Protein AF-E7C6A5-F1 (afdb_monomer)

Solvent-accessible surface area (backbone atoms only — not comparable to full-atom values): 5088 Å² total; per-residue (Å²): 134,79,55,69,70,53,53,52,51,52,50,53,51,57,73,64,41,65,40,95,79,36,34,78,36,63,37,76,44,92,69,81,83,72,55,74,90,52,51,36,24,37,28,39,32,75,79,49,74,50,77,46,73,81,54,94,64,100,56,88,46,72,50,73,52,71,43,76,46,78,49,80,44,69,74,84,70,85,84,127

InterPro domains:
  IPR038512 GpU-like superfamily [G3DSA:3.30.70.1700] (2-74)

Sequence (80 aa):
MAHVRQSIRDNVVTAVTGLSTTGSNVFRSRVYPLGTNKLPALCVYTDSEVVEYNRLDRVRDVDRTVDIVIEAYGVRGPRR

Foldseek 3Di:
DDDPLVVVQVVVLVVPACDPQQHRQEAADDDPPDDPVNPFHKYKYWDDKDWDQPDPDDDGDIDIDIDIDIDTDHDDDDDD

Organism: NCBI:txid723590

Secondary structure (DSSP, 8-state):
---HHHHHHHHHHHHHTTBTTTBT-EESS--SSPPGGG-SEEEEEEEEEEEEE--SSSS--EEEEEEEEEEEE-------

Nearest PDB structures (foldseek):
  3fzb-assembly2_C  TM=7.304E-01  e=2.579E-01  Lambdavirus lambda
  3fz2-assembly3_E  TM=6.826E-01  e=3.848E-01  Lambdavirus lambda
  6gj3-assembly1_D  TM=2.140E-01  e=9.466E+00  Escherichia coli

pLDDT: mean 84.17, std 9.8, range [52.47, 94.25]

Mean predicted aligned error: 7.32 Å

Structure (mmCIF, N/CA/C/O backbone):
data_AF-E7C6A5-F1
#
_entry.id   AF-E7C6A5-F1
#
loop_
_atom_site.group_PDB
_atom_site.id
_atom_site.type_symbol
_atom_site.label_atom_id
_atom_site.label_alt_id
_atom_site.label_comp_id
_atom_site.label_asym_id
_atom_site.label_entity_id
_atom_site.label_seq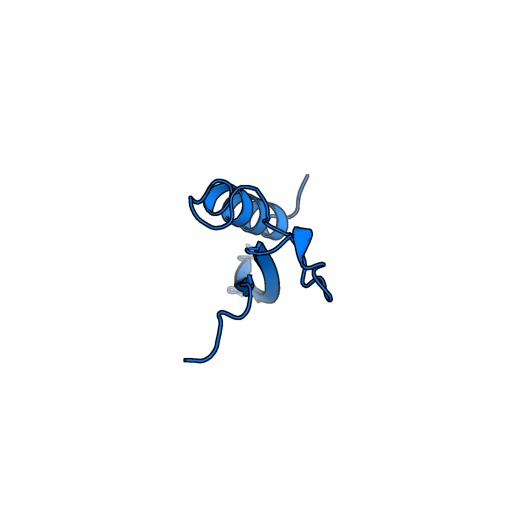_id
_atom_site.pdbx_PDB_ins_code
_atom_site.Cartn_x
_atom_site.Cartn_y
_atom_site.Cartn_z
_atom_site.occupancy
_atom_site.B_iso_or_equiv
_atom_site.auth_seq_id
_atom_site.auth_comp_id
_atom_site.auth_asym_id
_atom_site.auth_atom_id
_atom_site.pdbx_PDB_model_num
ATOM 1 N N . MET A 1 1 ? 10.053 14.480 -11.376 1.00 52.47 1 MET A N 1
ATOM 2 C CA . MET A 1 1 ? 9.376 13.37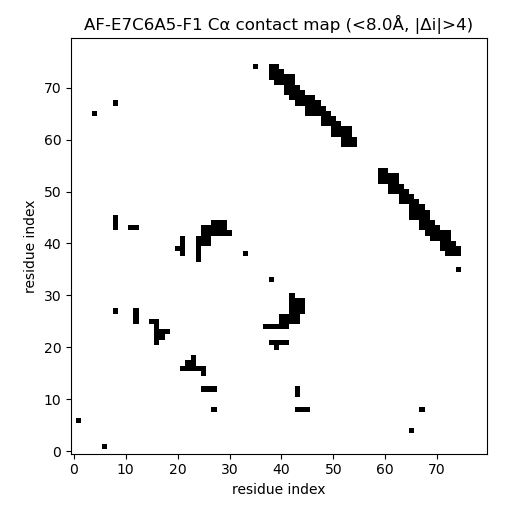3 -12.085 1.00 52.47 1 MET A CA 1
ATOM 3 C C . MET A 1 1 ? 9.367 12.176 -11.154 1.00 52.47 1 MET A C 1
ATOM 5 O O . MET A 1 1 ? 10.436 11.778 -10.709 1.00 52.47 1 MET A O 1
ATOM 9 N N . ALA A 1 2 ? 8.190 11.687 -10.762 1.00 61.03 2 ALA A N 1
ATOM 10 C CA . ALA A 1 2 ? 8.090 10.508 -9.905 1.00 61.03 2 ALA A CA 1
ATOM 11 C C . ALA A 1 2 ? 8.530 9.267 -10.699 1.00 61.03 2 ALA A C 1
ATOM 13 O O . ALA A 1 2 ? 8.214 9.153 -11.883 1.00 61.03 2 ALA A O 1
ATOM 14 N N . HIS A 1 3 ? 9.274 8.352 -10.074 1.00 80.88 3 HIS A N 1
ATOM 15 C CA . HIS A 1 3 ? 9.545 7.046 -10.683 1.00 80.88 3 HIS A CA 1
ATOM 16 C C . HIS A 1 3 ? 8.213 6.333 -10.981 1.00 80.88 3 HIS A C 1
ATOM 18 O O . HIS A 1 3 ? 7.291 6.423 -10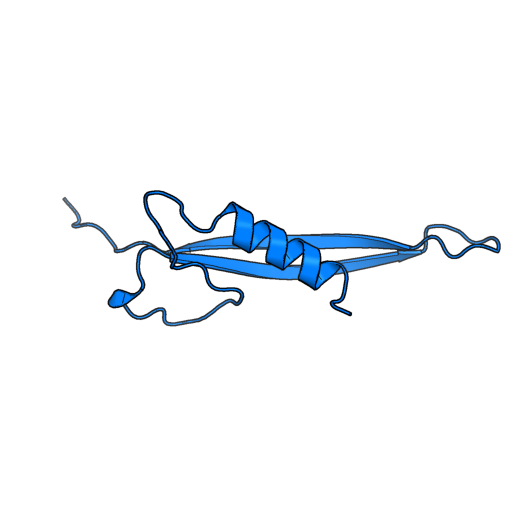.174 1.00 80.88 3 HIS A O 1
ATOM 24 N N . VAL A 1 4 ? 8.130 5.560 -12.072 1.00 84.50 4 VAL A N 1
ATOM 25 C CA . VAL A 1 4 ? 6.908 4.824 -12.474 1.00 84.50 4 VAL A CA 1
ATOM 26 C C . VAL A 1 4 ? 6.324 3.999 -11.318 1.00 84.50 4 VAL A C 1
ATOM 28 O O . VAL A 1 4 ? 5.122 4.042 -11.076 1.00 84.50 4 VAL A O 1
ATOM 31 N N . ARG A 1 5 ? 7.178 3.350 -10.514 1.00 83.75 5 ARG A N 1
ATOM 32 C CA . ARG A 1 5 ? 6.777 2.619 -9.296 1.00 83.75 5 ARG A CA 1
ATOM 33 C C . ARG A 1 5 ? 6.011 3.479 -8.282 1.00 83.75 5 ARG A C 1
ATOM 35 O O . ARG A 1 5 ? 5.050 3.026 -7.668 1.00 83.75 5 ARG A O 1
ATOM 42 N N . GLN A 1 6 ? 6.425 4.737 -8.115 1.00 85.69 6 GLN A N 1
ATOM 43 C CA . GLN A 1 6 ? 5.783 5.679 -7.208 1.00 85.69 6 GLN A CA 1
ATOM 44 C C . GLN A 1 6 ? 4.418 6.086 -7.758 1.00 85.69 6 GLN A C 1
ATOM 46 O O . GLN A 1 6 ? 3.461 6.103 -6.994 1.00 85.69 6 GLN A O 1
ATOM 51 N N . SER A 1 7 ? 4.309 6.327 -9.068 1.00 89.50 7 SER A N 1
ATOM 52 C CA . SER A 1 7 ? 3.026 6.606 -9.723 1.00 89.50 7 SER A CA 1
ATOM 53 C C . SER A 1 7 ? 2.049 5.432 -9.617 1.00 89.50 7 SER A C 1
ATOM 55 O O . SER A 1 7 ? 0.884 5.652 -9.303 1.00 89.50 7 SER A O 1
ATOM 57 N N . ILE A 1 8 ? 2.513 4.190 -9.805 1.00 91.12 8 ILE A N 1
ATOM 58 C CA . ILE A 1 8 ? 1.682 2.986 -9.630 1.00 91.12 8 ILE A CA 1
ATOM 59 C C . ILE A 1 8 ? 1.160 2.909 -8.193 1.00 91.12 8 ILE A C 1
ATOM 61 O O . ILE A 1 8 ? -0.049 2.833 -7.983 1.00 91.12 8 ILE A O 1
ATOM 65 N N . ARG A 1 9 ? 2.047 3.001 -7.194 1.00 91.38 9 ARG A N 1
ATOM 66 C CA . ARG A 1 9 ? 1.642 2.977 -5.782 1.00 91.38 9 ARG A CA 1
ATOM 67 C C . ARG A 1 9 ? 0.677 4.116 -5.441 1.00 91.38 9 ARG A C 1
ATOM 69 O O . ARG A 1 9 ? -0.302 3.889 -4.739 1.00 91.38 9 ARG A O 1
ATOM 76 N N . ASP A 1 10 ? 0.932 5.327 -5.927 1.00 91.19 10 ASP A N 1
ATOM 77 C CA . ASP A 1 10 ? 0.090 6.495 -5.650 1.00 91.19 10 ASP A CA 1
ATOM 78 C C . ASP A 1 10 ? -1.305 6.362 -6.294 1.00 91.19 10 ASP A C 1
ATOM 80 O O . ASP A 1 10 ? -2.303 6.767 -5.689 1.00 91.19 10 ASP A O 1
ATOM 84 N N . ASN A 1 11 ? -1.405 5.713 -7.459 1.00 93.00 11 ASN A N 1
ATOM 85 C CA . ASN A 1 11 ? -2.686 5.357 -8.071 1.00 93.00 11 ASN A CA 1
ATOM 86 C C . ASN A 1 11 ? -3.440 4.310 -7.242 1.00 93.00 11 ASN A C 1
ATOM 88 O O . ASN A 1 11 ? -4.636 4.474 -7.009 1.00 93.00 11 ASN A O 1
ATOM 92 N N . VAL A 1 12 ? -2.750 3.279 -6.739 1.00 93.12 12 VAL A N 1
ATOM 93 C CA . VAL A 1 12 ? -3.356 2.279 -5.840 1.00 93.12 12 VAL A CA 1
ATOM 94 C C . VAL A 1 12 ? -3.882 2.950 -4.571 1.00 93.12 12 VAL A C 1
ATOM 96 O O . VAL A 1 12 ? -5.022 2.713 -4.184 1.00 93.12 12 VAL A O 1
ATOM 99 N N . VAL A 1 13 ? -3.094 3.838 -3.956 1.00 93.94 13 VAL A N 1
ATOM 100 C CA . VAL A 1 13 ? -3.510 4.618 -2.778 1.00 93.94 13 VAL A CA 1
ATOM 101 C C . VAL A 1 13 ? -4.758 5.435 -3.088 1.00 93.94 13 VAL A C 1
ATOM 103 O O . VAL A 1 13 ? -5.709 5.393 -2.315 1.00 93.94 13 VAL A O 1
ATOM 106 N N . THR A 1 14 ? -4.785 6.138 -4.221 1.00 94.19 14 THR A N 1
ATOM 107 C CA . THR A 1 14 ? -5.955 6.920 -4.650 1.00 94.19 14 THR A CA 1
ATOM 108 C C . THR A 1 14 ? -7.192 6.037 -4.811 1.00 94.19 14 THR A C 1
ATOM 110 O O . THR A 1 14 ? -8.261 6.411 -4.342 1.00 94.19 14 THR A O 1
ATOM 113 N N . ALA A 1 15 ? -7.046 4.850 -5.402 1.00 94.00 15 ALA A N 1
ATOM 114 C CA . ALA A 1 15 ? -8.153 3.927 -5.641 1.00 94.00 15 ALA A CA 1
ATOM 115 C C . ALA A 1 15 ? -8.758 3.342 -4.353 1.00 94.00 15 ALA A C 1
ATOM 117 O O . ALA A 1 15 ? -9.959 3.092 -4.303 1.00 94.00 15 ALA A O 1
ATOM 118 N N . VAL A 1 16 ? -7.944 3.124 -3.313 1.00 92.38 16 VAL A N 1
ATOM 119 C CA . VAL A 1 16 ? -8.405 2.570 -2.023 1.00 92.38 16 VAL A CA 1
ATOM 120 C C . VAL A 1 16 ? -8.672 3.638 -0.958 1.00 92.38 16 VAL A C 1
ATOM 122 O O . VAL A 1 16 ? -9.073 3.316 0.161 1.00 92.38 16 VAL A O 1
ATOM 125 N N . THR A 1 17 ? -8.459 4.914 -1.282 1.00 94.25 17 THR A N 1
ATOM 126 C CA . THR A 1 17 ? -8.819 6.040 -0.414 1.00 94.25 17 THR A CA 1
ATOM 127 C C . THR A 1 17 ? -10.303 6.358 -0.575 1.00 94.25 17 THR A C 1
ATOM 129 O O . THR A 1 17 ? -10.814 6.419 -1.688 1.00 94.25 17 THR A O 1
ATOM 132 N N . GLY A 1 18 ? -11.002 6.594 0.538 1.00 90.62 18 GLY A N 1
ATOM 133 C CA . GLY A 1 18 ? -12.428 6.941 0.533 1.00 90.62 18 GLY A CA 1
ATOM 134 C C . GLY A 1 18 ? -13.378 5.744 0.611 1.00 90.62 18 GLY A C 1
ATOM 135 O O . GLY A 1 18 ? -14.582 5.912 0.431 1.00 90.62 18 GLY A O 1
ATOM 136 N N . LEU A 1 19 ? -12.868 4.544 0.908 1.00 92.19 19 LEU A N 1
ATOM 137 C CA . LEU A 1 19 ? -13.711 3.378 1.182 1.00 92.19 19 LEU A CA 1
ATOM 138 C C . LEU A 1 19 ? -14.570 3.598 2.435 1.00 92.19 19 LEU A C 1
ATOM 140 O O . LEU A 1 19 ? -14.158 4.270 3.379 1.00 92.19 19 LEU A O 1
ATOM 144 N N . SER A 1 20 ? -15.750 2.977 2.469 1.00 90.25 20 SER A N 1
ATOM 145 C CA . SER A 1 20 ? -16.739 3.167 3.541 1.00 90.25 20 SER A CA 1
ATOM 146 C C . SER A 1 20 ? -16.241 2.775 4.935 1.00 90.25 20 SER A C 1
ATOM 148 O O . SER A 1 20 ? -16.707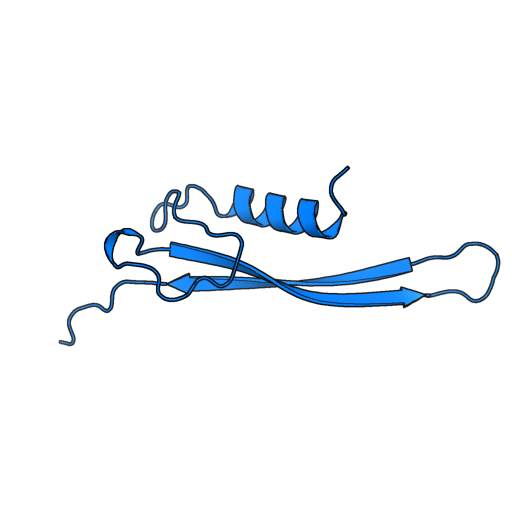 3.328 5.927 1.00 90.25 20 SER A O 1
ATOM 150 N N . THR A 1 21 ? -15.304 1.831 5.024 1.00 88.44 21 THR A N 1
ATOM 151 C CA . THR A 1 21 ? -14.771 1.328 6.294 1.00 88.44 21 THR A CA 1
ATOM 152 C C . THR A 1 21 ? -13.538 2.095 6.754 1.00 88.44 21 THR A C 1
ATOM 154 O O . THR A 1 21 ? -13.481 2.507 7.906 1.00 88.44 21 THR A O 1
ATOM 157 N N . THR A 1 22 ? -12.552 2.297 5.877 1.00 89.44 22 THR A N 1
ATOM 158 C CA . THR A 1 22 ? -11.238 2.872 6.220 1.00 89.44 22 THR A CA 1
ATOM 159 C C . THR A 1 22 ? -11.138 4.374 5.952 1.00 89.44 22 THR A C 1
ATOM 161 O O . THR A 1 22 ? -10.210 5.018 6.437 1.00 89.44 22 THR A O 1
ATOM 164 N N . GLY A 1 23 ? -12.075 4.960 5.199 1.00 90.25 23 GLY A N 1
ATOM 165 C CA . GLY A 1 23 ? -12.092 6.384 4.872 1.00 90.25 23 GLY A CA 1
ATOM 166 C C . GLY A 1 23 ? -10.759 6.857 4.285 1.00 90.25 23 GLY A C 1
ATOM 167 O O . GLY A 1 23 ? -10.261 6.295 3.309 1.00 90.25 23 GLY A O 1
ATOM 168 N N . SER A 1 24 ? -10.167 7.875 4.912 1.00 90.69 24 SER A N 1
ATOM 169 C CA . SER A 1 24 ? -8.865 8.440 4.525 1.00 90.69 24 SER A CA 1
ATOM 170 C C . SER A 1 24 ? -7.665 7.803 5.239 1.00 90.69 24 SER A C 1
ATOM 172 O O . SER A 1 24 ? -6.537 8.260 5.052 1.00 90.69 24 SER A O 1
ATOM 174 N N . ASN A 1 25 ? -7.865 6.763 6.057 1.00 91.25 25 ASN A N 1
ATOM 175 C CA . ASN A 1 25 ? -6.790 6.090 6.792 1.00 91.25 25 ASN A CA 1
ATOM 176 C C . ASN A 1 25 ? -6.023 5.115 5.882 1.00 91.25 25 ASN A C 1
ATOM 178 O O . ASN A 1 25 ? -6.040 3.901 6.084 1.00 91.25 25 ASN A O 1
ATOM 182 N N . VAL A 1 26 ? -5.352 5.655 4.864 1.00 91.88 26 VAL A N 1
ATOM 183 C CA . VAL A 1 26 ? -4.514 4.908 3.919 1.00 91.88 26 VAL A CA 1
ATOM 184 C C . VAL A 1 26 ? -3.075 5.416 4.012 1.00 91.88 26 VAL A C 1
ATOM 186 O O . VAL A 1 26 ? -2.789 6.582 3.741 1.00 91.88 26 VAL A O 1
ATOM 189 N N . PHE A 1 27 ? -2.148 4.542 4.396 1.00 91.44 27 PHE A N 1
ATOM 190 C CA . PHE A 1 27 ? -0.740 4.872 4.630 1.00 91.44 27 PHE A CA 1
ATOM 191 C C . PHE A 1 27 ? 0.153 4.255 3.550 1.00 91.44 27 PHE A C 1
ATOM 193 O O . PHE A 1 27 ? -0.042 3.111 3.163 1.00 91.44 27 PHE A O 1
ATOM 200 N N . ARG A 1 28 ? 1.157 5.000 3.067 1.00 90.00 28 ARG A N 1
ATOM 201 C CA . ARG A 1 28 ? 2.015 4.595 1.925 1.00 90.00 28 ARG A CA 1
ATOM 202 C C . ARG A 1 28 ? 3.239 3.750 2.302 1.00 90.00 28 ARG A C 1
ATOM 204 O O . ARG A 1 28 ? 4.137 3.537 1.480 1.00 90.00 28 ARG A O 1
ATOM 211 N N . SER A 1 29 ? 3.330 3.364 3.567 1.00 85.00 29 SER A N 1
ATOM 212 C CA . SER A 1 29 ? 4.430 2.592 4.126 1.00 85.00 29 SER A CA 1
ATOM 213 C C . SER A 1 29 ? 3.914 1.651 5.203 1.00 85.00 29 SER A C 1
ATOM 215 O O . SER A 1 29 ? 2.831 1.841 5.766 1.00 85.00 29 SER A O 1
ATOM 217 N N . ARG A 1 30 ? 4.726 0.637 5.496 1.00 79.12 30 ARG A N 1
ATOM 218 C CA . ARG A 1 30 ? 4.512 -0.281 6.606 1.00 79.12 30 ARG A CA 1
ATOM 219 C C . ARG A 1 30 ? 4.834 0.452 7.913 1.00 79.12 30 ARG A C 1
ATOM 221 O O . ARG A 1 30 ? 5.985 0.502 8.335 1.00 79.12 30 ARG A O 1
ATOM 228 N N . VAL A 1 31 ? 3.842 1.124 8.496 1.00 73.00 31 VAL A N 1
ATOM 229 C CA . VAL A 1 31 ? 4.003 1.876 9.751 1.00 73.00 31 VAL A CA 1
ATOM 230 C C . VAL A 1 31 ? 3.487 1.038 10.907 1.00 73.00 31 VAL A C 1
ATOM 232 O O . VAL A 1 31 ? 2.313 0.683 10.938 1.00 73.00 31 VAL A O 1
ATOM 235 N N . TYR A 1 32 ? 4.353 0.790 11.886 1.00 68.06 32 TYR A N 1
ATOM 236 C CA . TYR A 1 32 ? 4.001 0.137 13.141 1.00 68.06 32 TYR A CA 1
ATOM 237 C C . TYR A 1 32 ? 4.552 0.921 14.338 1.00 68.06 32 TYR A C 1
ATOM 239 O O . TYR A 1 32 ? 5.696 1.373 14.276 1.00 68.06 32 TYR A O 1
ATOM 247 N N . PRO A 1 33 ? 3.798 1.031 15.448 1.00 71.75 33 PRO A N 1
ATOM 248 C CA . PRO A 1 33 ? 2.383 0.686 15.611 1.00 71.75 33 PRO A CA 1
ATOM 249 C C . PRO A 1 33 ? 1.450 1.784 15.070 1.00 71.75 33 PRO A C 1
ATOM 251 O O . PRO A 1 33 ? 1.653 2.973 15.316 1.00 71.75 33 PRO A O 1
ATOM 254 N N . LEU A 1 34 ? 0.380 1.392 14.373 1.00 78.12 34 LEU A N 1
ATOM 255 C CA . LEU A 1 34 ? -0.733 2.301 14.098 1.00 78.12 34 LEU A CA 1
ATOM 256 C C . LEU A 1 34 ? -1.473 2.564 15.414 1.00 78.12 34 LEU A C 1
ATOM 258 O O . LEU A 1 34 ? -1.980 1.637 16.043 1.00 78.12 34 LEU A O 1
ATOM 262 N N . GLY A 1 35 ? -1.520 3.825 15.849 1.00 78.19 35 GLY A N 1
ATOM 263 C CA . GLY A 1 35 ? -2.313 4.201 17.020 1.00 78.19 35 GLY A CA 1
ATOM 264 C C . GLY A 1 35 ? -3.788 3.848 16.807 1.00 78.19 35 GLY A C 1
ATOM 265 O O . GLY A 1 35 ? -4.302 4.018 15.702 1.00 78.19 35 GLY A O 1
ATOM 266 N N . THR A 1 36 ? -4.480 3.394 17.855 1.00 79.12 36 THR A N 1
ATOM 267 C CA . THR A 1 36 ? -5.878 2.923 17.789 1.00 79.12 36 THR A CA 1
ATOM 268 C C . THR A 1 36 ? -6.821 3.933 17.128 1.00 79.12 36 THR A C 1
ATOM 270 O O . THR A 1 36 ? -7.739 3.544 16.417 1.00 79.12 36 THR A O 1
ATOM 273 N N . ASN A 1 37 ? -6.540 5.232 17.277 1.00 8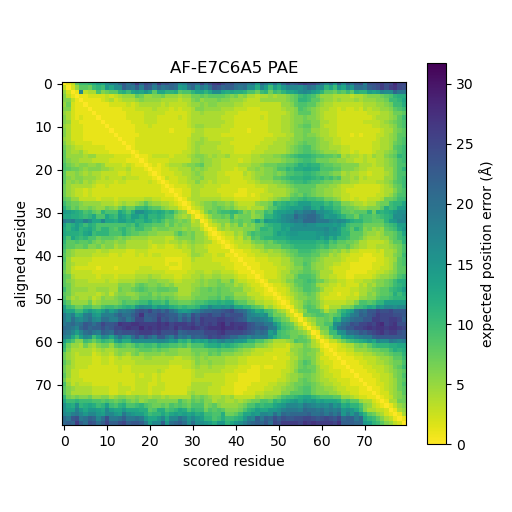2.94 37 ASN A N 1
ATOM 274 C CA . ASN A 1 37 ? -7.310 6.334 16.688 1.00 82.94 37 ASN A CA 1
ATOM 275 C C . ASN A 1 37 ? -7.259 6.379 15.150 1.00 82.94 37 ASN A C 1
ATOM 277 O O . ASN A 1 37 ? -8.014 7.125 14.536 1.00 82.94 37 ASN A O 1
ATOM 281 N N . LYS A 1 38 ? -6.340 5.635 14.529 1.00 84.25 38 LYS A N 1
ATOM 282 C CA . LYS A 1 38 ? -6.179 5.543 13.074 1.00 84.25 38 LYS A CA 1
ATOM 283 C C . LYS A 1 38 ? -6.764 4.254 12.500 1.00 84.25 38 LYS A C 1
ATOM 285 O O . LYS A 1 38 ? -6.659 4.053 11.300 1.00 84.25 38 LYS A O 1
ATOM 290 N N . LEU A 1 39 ? -7.348 3.382 13.323 1.00 86.88 39 LEU A N 1
ATOM 291 C CA . LEU A 1 39 ? -7.989 2.149 12.873 1.00 86.88 39 LEU A CA 1
ATOM 292 C C . LEU A 1 39 ? -9.498 2.372 12.658 1.00 86.88 39 LEU A C 1
ATOM 294 O O . LEU A 1 39 ? -10.112 3.095 13.441 1.00 86.88 39 LEU A O 1
ATOM 298 N N . PRO A 1 40 ? -10.118 1.725 11.658 1.00 91.06 40 PRO A N 1
ATOM 299 C CA . PRO A 1 40 ? -9.504 0.833 10.673 1.00 91.06 40 PRO A CA 1
ATOM 300 C C . PRO A 1 40 ? -8.661 1.593 9.630 1.00 91.06 40 PRO A C 1
ATOM 302 O O . PRO A 1 40 ? -8.966 2.735 9.284 1.00 91.06 40 PRO A O 1
ATOM 305 N N . ALA A 1 41 ? -7.600 0.950 9.140 1.00 91.75 41 ALA A N 1
ATOM 306 C CA . ALA A 1 41 ? -6.632 1.523 8.205 1.00 91.75 41 ALA A CA 1
ATOM 307 C C . ALA A 1 41 ? -6.168 0.521 7.145 1.00 91.75 41 ALA A C 1
ATOM 309 O O . ALA A 1 41 ? -6.190 -0.687 7.373 1.00 91.75 41 ALA A O 1
ATOM 310 N N . LEU A 1 42 ? -5.664 1.043 6.026 1.00 92.31 42 LEU A N 1
ATOM 311 C CA . LEU A 1 42 ? -4.911 0.289 5.025 1.00 92.31 42 LEU A CA 1
ATOM 312 C C . LEU A 1 42 ? -3.464 0.787 4.970 1.00 92.31 42 LEU A C 1
ATOM 314 O O . LEU A 1 42 ? -3.219 1.992 4.931 1.00 92.31 42 LEU A O 1
ATOM 318 N N . CYS A 1 43 ? -2.505 -0.129 4.901 1.00 92.44 43 CYS A N 1
ATOM 319 C CA . CYS A 1 43 ? -1.126 0.174 4.531 1.00 92.44 43 CYS A CA 1
ATOM 320 C C . CYS A 1 43 ? -0.869 -0.354 3.123 1.00 92.44 43 CYS A C 1
ATOM 322 O O . CYS A 1 43 ? -0.971 -1.552 2.884 1.00 92.44 43 CYS A O 1
ATOM 324 N N . VAL A 1 44 ? -0.515 0.542 2.206 1.00 92.88 44 VAL A N 1
ATOM 325 C CA . VAL A 1 44 ? -0.157 0.230 0.823 1.00 92.88 44 VAL A CA 1
ATOM 326 C C . VAL A 1 44 ? 1.328 0.494 0.641 1.00 92.88 44 VAL A C 1
ATOM 328 O O . VAL A 1 44 ? 1.778 1.637 0.753 1.00 92.88 44 VAL A O 1
ATOM 331 N N . TYR A 1 45 ? 2.105 -0.538 0.348 1.00 91.44 45 TYR A N 1
ATOM 332 C CA . TYR A 1 45 ? 3.541 -0.400 0.135 1.00 91.44 45 TYR A CA 1
ATOM 333 C C . TYR A 1 45 ? 4.037 -1.333 -0.964 1.00 91.44 45 TYR A C 1
ATOM 335 O O . TYR A 1 45 ? 3.357 -2.268 -1.377 1.00 91.44 45 TYR A O 1
ATOM 343 N N . THR A 1 46 ? 5.226 -1.026 -1.467 1.00 91.19 46 THR A N 1
ATOM 344 C CA . THR A 1 46 ? 5.934 -1.876 -2.421 1.00 91.19 46 THR A CA 1
ATOM 345 C C . THR A 1 46 ? 6.793 -2.856 -1.641 1.00 91.19 46 THR A C 1
ATOM 347 O O . THR A 1 46 ? 7.557 -2.415 -0.781 1.00 91.19 46 THR A O 1
ATOM 350 N N . ASP A 1 47 ? 6.658 -4.146 -1.927 1.00 89.38 47 ASP A N 1
ATOM 351 C CA . ASP A 1 47 ? 7.454 -5.194 -1.282 1.00 89.38 47 ASP A CA 1
ATOM 352 C C . ASP A 1 47 ? 8.721 -5.494 -2.087 1.00 89.38 47 ASP A C 1
ATOM 354 O O . ASP A 1 47 ? 9.833 -5.413 -1.565 1.00 89.38 47 ASP A O 1
ATOM 358 N N . SER A 1 48 ? 8.561 -5.723 -3.392 1.00 87.06 48 SER A N 1
ATOM 359 C CA . SER A 1 48 ? 9.659 -6.024 -4.305 1.00 87.06 48 SER A CA 1
ATOM 360 C C . SER A 1 48 ? 9.488 -5.312 -5.658 1.00 87.06 48 SER A C 1
ATOM 362 O O . SER A 1 48 ? 8.378 -4.959 -6.063 1.00 87.06 48 SER A O 1
ATOM 364 N N . GLU A 1 49 ? 10.602 -5.044 -6.343 1.00 87.00 49 GLU A N 1
ATOM 3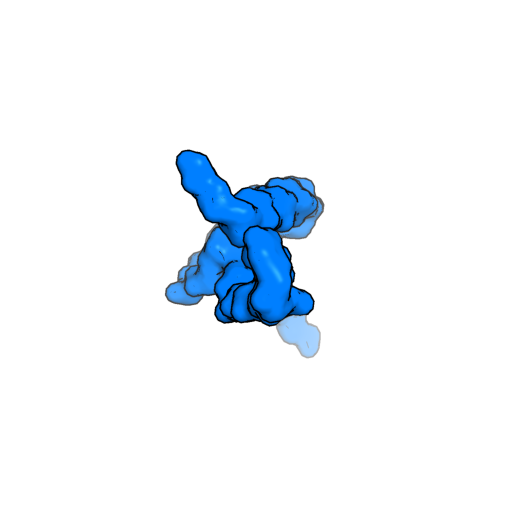65 C CA . GLU A 1 49 ? 10.633 -4.603 -7.744 1.00 87.00 49 GLU A CA 1
ATOM 366 C C . GLU A 1 49 ? 11.704 -5.428 -8.462 1.00 87.00 49 GLU A C 1
ATOM 368 O O . GLU A 1 49 ? 12.874 -5.406 -8.073 1.00 87.00 49 GLU A O 1
ATOM 373 N N . VAL A 1 50 ? 11.303 -6.144 -9.510 1.00 88.88 50 VAL A N 1
ATOM 374 C CA . VAL A 1 50 ? 12.190 -6.932 -10.368 1.00 88.88 50 VAL A CA 1
ATOM 375 C C . VAL A 1 50 ? 12.291 -6.241 -11.719 1.00 88.88 50 VAL A C 1
ATOM 377 O O . VAL A 1 50 ? 11.288 -5.797 -12.278 1.00 88.88 50 VAL A O 1
ATOM 380 N N . VAL A 1 51 ? 13.516 -6.124 -12.230 1.00 87.00 51 VAL A N 1
ATOM 381 C CA . VAL A 1 51 ? 13.813 -5.494 -13.518 1.00 87.00 51 VAL A CA 1
ATOM 382 C C . VAL A 1 51 ? 14.538 -6.507 -14.393 1.00 87.00 51 VAL A C 1
ATOM 384 O O . VAL A 1 51 ? 15.643 -6.931 -14.052 1.00 87.00 51 VAL A O 1
ATOM 387 N N . GLU A 1 52 ? 13.937 -6.863 -15.521 1.00 85.75 52 GLU A N 1
ATOM 388 C CA . GLU A 1 52 ? 14.465 -7.840 -16.470 1.00 85.75 52 GLU A CA 1
ATOM 389 C C . GLU A 1 52 ? 14.759 -7.174 -17.817 1.00 85.75 52 GLU A C 1
ATOM 391 O O . GLU A 1 52 ? 14.022 -6.310 -18.292 1.00 85.75 52 GLU A O 1
ATOM 396 N N . TYR A 1 53 ? 15.874 -7.560 -18.436 1.00 79.00 53 TYR A N 1
ATOM 397 C CA . TYR A 1 53 ? 16.259 -7.085 -19.763 1.00 79.00 53 TYR A CA 1
ATOM 398 C C . TYR A 1 53 ? 15.927 -8.170 -20.778 1.00 79.00 53 TYR A C 1
ATOM 400 O O . TYR A 1 53 ? 16.615 -9.188 -20.839 1.00 79.00 53 TYR A O 1
ATOM 408 N N . ASN A 1 54 ? 14.879 -7.957 -21.570 1.00 70.31 54 ASN A N 1
ATOM 409 C CA . ASN A 1 54 ? 14.281 -9.036 -22.358 1.00 70.31 54 ASN A CA 1
ATOM 410 C C . ASN A 1 54 ? 14.847 -9.161 -23.794 1.00 70.31 54 ASN A C 1
ATOM 412 O O . ASN A 1 54 ? 14.350 -9.954 -24.590 1.00 70.31 54 ASN A O 1
ATOM 416 N N . ARG A 1 55 ? 15.905 -8.411 -24.162 1.00 66.12 55 ARG A N 1
ATOM 417 C CA . ARG A 1 55 ? 16.575 -8.535 -25.478 1.00 66.12 5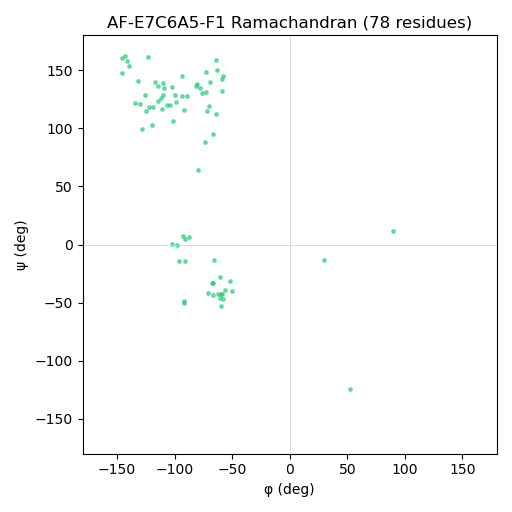5 ARG A CA 1
ATOM 418 C C . ARG A 1 55 ? 18.085 -8.299 -25.468 1.00 66.12 55 ARG A C 1
ATOM 420 O O . ARG A 1 55 ? 18.604 -7.459 -24.736 1.00 66.12 55 ARG A O 1
ATOM 427 N N . LEU A 1 56 ? 18.764 -9.013 -26.372 1.00 64.94 56 LEU A N 1
ATOM 428 C CA . LEU A 1 56 ? 20.196 -8.897 -26.683 1.00 64.94 56 LEU A CA 1
ATOM 429 C C . LEU A 1 56 ? 20.506 -7.888 -27.810 1.00 64.94 56 LEU A C 1
ATOM 431 O O . LEU A 1 56 ? 21.666 -7.506 -27.961 1.00 64.94 56 LEU A O 1
ATOM 435 N N . ASP A 1 57 ? 19.519 -7.435 -28.597 1.00 66.69 57 ASP A N 1
ATOM 436 C CA . ASP A 1 57 ? 19.737 -6.570 -29.762 1.00 66.69 57 ASP A CA 1
ATOM 437 C C . ASP A 1 57 ? 19.193 -5.137 -29.590 1.00 66.69 57 ASP A C 1
ATOM 439 O O . ASP A 1 57 ? 18.040 -4.910 -29.257 1.00 66.69 57 ASP A O 1
ATOM 443 N N . ARG A 1 58 ? 20.101 -4.173 -29.808 1.00 65.25 58 ARG A N 1
ATOM 444 C CA . ARG A 1 58 ? 20.036 -2.703 -30.025 1.00 65.25 58 ARG A CA 1
ATOM 445 C C . ARG A 1 58 ? 18.936 -1.793 -29.431 1.00 65.25 58 ARG A C 1
ATOM 447 O O . ARG A 1 58 ? 19.186 -0.590 -29.390 1.00 65.25 58 ARG A O 1
ATOM 454 N N . VAL A 1 59 ? 17.819 -2.266 -28.891 1.00 63.62 59 VAL A N 1
ATOM 455 C CA . VAL A 1 59 ? 16.875 -1.473 -28.087 1.00 63.62 59 VAL A CA 1
ATOM 456 C C . VAL A 1 59 ? 16.703 -2.181 -26.748 1.00 63.62 59 VAL A C 1
ATOM 458 O O . VAL A 1 59 ? 16.226 -3.310 -26.696 1.00 63.62 59 VAL A O 1
ATOM 461 N N . ARG A 1 60 ? 17.142 -1.538 -25.656 1.00 66.56 60 ARG A N 1
ATOM 462 C CA . ARG A 1 60 ? 16.954 -2.066 -24.298 1.00 66.56 60 ARG A CA 1
ATOM 463 C C . ARG A 1 60 ? 15.465 -2.063 -23.975 1.00 66.56 60 ARG A C 1
ATOM 465 O O . ARG A 1 60 ? 14.947 -1.038 -23.539 1.00 66.56 60 ARG A O 1
ATOM 472 N N . ASP A 1 61 ? 14.810 -3.192 -24.195 1.00 78.00 61 ASP A N 1
ATOM 473 C CA . ASP A 1 61 ? 13.510 -3.450 -23.598 1.00 78.00 61 ASP A CA 1
ATOM 474 C C . ASP A 1 61 ? 13.719 -3.820 -22.127 1.00 78.00 61 ASP A C 1
ATOM 476 O O . ASP A 1 61 ? 14.619 -4.604 -21.797 1.00 78.00 61 ASP A O 1
ATOM 480 N N . VAL A 1 62 ? 12.966 -3.171 -21.244 1.00 82.12 62 VAL A N 1
ATOM 481 C CA . VAL A 1 62 ? 13.123 -3.296 -19.793 1.00 82.12 62 VAL A CA 1
ATOM 482 C C . VAL A 1 62 ? 11.767 -3.621 -19.202 1.00 82.12 62 VAL A C 1
ATOM 484 O O . VAL A 1 62 ? 10.958 -2.721 -18.964 1.00 82.12 62 VAL A O 1
ATOM 487 N N . ASP A 1 63 ? 11.560 -4.899 -18.917 1.00 85.38 63 ASP A N 1
ATOM 488 C CA . ASP A 1 63 ? 10.389 -5.360 -18.193 1.00 85.38 63 ASP A CA 1
ATOM 489 C C . ASP A 1 63 ? 10.578 -5.076 -16.704 1.00 85.38 63 ASP A C 1
ATOM 491 O O . ASP A 1 63 ? 11.651 -5.280 -16.127 1.00 85.38 63 ASP A O 1
ATOM 495 N N . ARG A 1 64 ? 9.535 -4.534 -16.076 1.00 87.06 64 ARG A N 1
ATOM 496 C CA . ARG A 1 64 ? 9.525 -4.232 -14.644 1.00 87.06 64 ARG A CA 1
ATOM 497 C C . ARG A 1 64 ? 8.277 -4.805 -14.009 1.00 87.06 64 ARG A C 1
ATOM 499 O O . ARG A 1 64 ? 7.170 -4.388 -14.344 1.00 87.06 64 ARG A O 1
ATOM 506 N N . THR A 1 65 ? 8.475 -5.675 -13.034 1.00 89.44 65 THR A N 1
ATOM 507 C CA . THR A 1 65 ? 7.404 -6.245 -12.220 1.00 89.44 65 THR A CA 1
ATOM 508 C C . THR A 1 65 ? 7.517 -5.669 -10.819 1.00 89.44 65 THR A C 1
ATOM 510 O O . THR A 1 65 ? 8.600 -5.656 -10.237 1.00 89.44 65 THR A O 1
ATOM 513 N N . VAL A 1 66 ? 6.415 -5.143 -10.286 1.00 91.06 66 VAL A N 1
ATOM 514 C CA . VAL A 1 66 ? 6.375 -4.5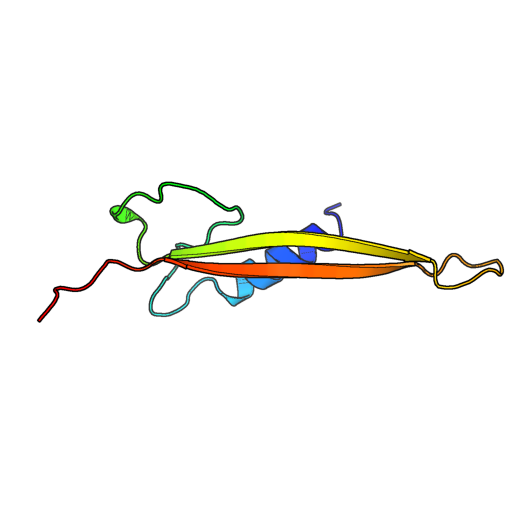39 -8.951 1.00 91.06 66 VAL A CA 1
ATOM 515 C C . VAL A 1 66 ? 5.283 -5.191 -8.118 1.00 91.06 66 VAL A C 1
ATOM 517 O O . VAL A 1 66 ? 4.125 -5.235 -8.534 1.00 91.06 66 VAL A O 1
ATOM 520 N N . ASP A 1 67 ? 5.647 -5.634 -6.920 1.00 92.88 67 ASP A N 1
ATOM 521 C CA . ASP A 1 67 ? 4.706 -6.211 -5.969 1.00 92.88 67 ASP A CA 1
ATOM 522 C C . ASP A 1 67 ? 4.171 -5.116 -5.050 1.00 92.88 67 ASP A C 1
ATOM 524 O O . ASP A 1 67 ? 4.910 -4.499 -4.273 1.00 92.88 67 ASP A O 1
ATOM 528 N N . ILE A 1 68 ? 2.866 -4.860 -5.146 1.00 92.44 68 ILE A N 1
ATOM 529 C CA . ILE A 1 68 ? 2.158 -3.926 -4.271 1.00 92.44 68 ILE A CA 1
ATOM 530 C C . ILE A 1 68 ? 1.358 -4.722 -3.245 1.00 92.44 68 ILE A C 1
ATOM 532 O O . ILE A 1 68 ? 0.452 -5.476 -3.594 1.00 92.44 68 ILE A O 1
ATOM 536 N N . VAL A 1 69 ? 1.666 -4.506 -1.970 1.00 93.56 69 VAL A N 1
ATOM 537 C CA . VAL A 1 69 ? 0.983 -5.139 -0.844 1.00 93.56 69 VAL A CA 1
ATOM 538 C C . VAL A 1 69 ? 0.011 -4.148 -0.215 1.00 93.56 69 VAL A C 1
ATOM 540 O O . VAL A 1 69 ? 0.351 -2.982 0.006 1.00 93.56 69 VAL A O 1
ATOM 543 N N . ILE A 1 70 ? -1.199 -4.626 0.083 1.00 92.81 70 ILE A N 1
ATOM 544 C CA . ILE A 1 70 ? -2.242 -3.886 0.797 1.00 92.81 70 ILE A CA 1
ATOM 545 C C . ILE A 1 70 ? -2.575 -4.657 2.078 1.00 92.81 70 ILE A C 1
ATOM 547 O O . ILE A 1 70 ? -3.272 -5.668 2.043 1.00 92.81 70 ILE A O 1
ATOM 551 N N . GLU A 1 71 ? -2.069 -4.185 3.215 1.00 92.00 71 GLU A N 1
ATOM 552 C CA . GLU A 1 71 ? -2.367 -4.751 4.535 1.00 92.00 71 GLU A CA 1
ATOM 553 C C . GLU A 1 71 ? -3.536 -3.992 5.180 1.00 92.00 71 GLU A C 1
ATOM 555 O O . GLU A 1 71 ? -3.504 -2.764 5.286 1.00 92.00 71 GLU A O 1
ATOM 560 N N . ALA A 1 72 ? -4.560 -4.718 5.637 1.00 90.50 72 ALA A N 1
ATOM 561 C CA . ALA A 1 72 ? -5.705 -4.144 6.337 1.00 90.50 72 ALA A CA 1
ATOM 562 C C . ALA A 1 72 ? -5.572 -4.303 7.856 1.00 90.50 72 ALA A C 1
ATOM 564 O O . ALA A 1 72 ? -5.395 -5.406 8.373 1.00 90.50 72 ALA A O 1
ATOM 565 N N . TYR A 1 73 ? -5.729 -3.194 8.573 1.00 89.50 73 TYR A N 1
ATOM 566 C CA . TYR A 1 73 ? -5.669 -3.129 10.025 1.00 89.50 73 TYR A CA 1
ATOM 567 C C . TYR A 1 73 ? -7.033 -2.755 10.588 1.00 89.50 73 TYR A C 1
ATOM 569 O O . TYR A 1 73 ? -7.594 -1.712 10.256 1.00 89.50 73 TYR A O 1
ATOM 577 N N . GLY A 1 74 ? -7.561 -3.599 11.471 1.00 88.38 74 GLY A N 1
ATOM 578 C CA . GLY A 1 74 ? -8.849 -3.395 12.125 1.00 88.38 74 GLY A CA 1
ATOM 579 C C . GLY A 1 74 ? -8.733 -3.400 13.643 1.00 88.38 74 GLY A C 1
ATOM 580 O O . GLY A 1 74 ? -7.769 -3.910 14.216 1.00 88.38 74 GLY A O 1
ATOM 581 N N . VAL A 1 75 ? -9.750 -2.852 14.306 1.00 83.81 75 VAL A N 1
ATOM 582 C CA . VAL A 1 75 ? -9.895 -3.006 15.754 1.00 83.81 75 VAL A CA 1
ATOM 583 C C . VAL A 1 75 ? -10.326 -4.440 16.037 1.00 83.81 75 VAL A C 1
ATOM 585 O O . VAL A 1 75 ? -11.262 -4.957 15.427 1.00 83.81 75 VAL A O 1
ATOM 588 N N . ARG A 1 76 ? -9.644 -5.094 16.978 1.00 79.19 76 ARG A N 1
ATOM 589 C CA . ARG A 1 76 ? -10.042 -6.422 17.437 1.00 79.19 76 ARG A CA 1
ATOM 590 C C . ARG A 1 76 ? -11.415 -6.332 18.108 1.00 79.19 76 ARG A C 1
ATOM 592 O O . ARG A 1 76 ? -11.542 -5.735 19.173 1.00 79.19 76 ARG A O 1
ATOM 599 N N . GLY A 1 77 ? -12.422 -6.935 17.480 1.00 76.12 77 GLY A N 1
ATOM 600 C CA . GLY A 1 77 ? -13.773 -7.014 18.032 1.00 76.12 77 GLY A CA 1
ATOM 601 C C . GLY A 1 77 ? -13.833 -7.828 19.335 1.00 76.12 77 GLY A C 1
ATOM 602 O O . GLY A 1 77 ? -12.931 -8.635 19.604 1.00 76.12 77 GLY A O 1
ATOM 603 N N . PRO A 1 78 ? -14.882 -7.629 20.155 1.00 76.00 78 PRO A N 1
ATOM 604 C CA . PRO A 1 78 ? -15.083 -8.402 21.374 1.00 76.00 78 PRO A CA 1
ATOM 605 C C . PRO A 1 78 ? -15.176 -9.895 21.038 1.00 76.00 78 PRO A C 1
ATOM 607 O O . PRO A 1 78 ? -15.891 -10.294 20.117 1.00 76.00 78 PRO A O 1
ATOM 610 N N . ARG A 1 79 ? -14.427 -10.720 21.778 1.00 72.12 79 ARG A N 1
ATOM 611 C CA . ARG A 1 79 ? -14.574 -12.178 21.713 1.00 72.12 79 ARG A CA 1
ATOM 612 C C . ARG A 1 79 ? -15.894 -12.517 22.402 1.00 72.12 79 ARG A C 1
ATOM 614 O O . ARG A 1 79 ? -16.035 -12.202 23.580 1.00 72.12 79 ARG A O 1
ATOM 621 N N . ARG A 1 80 ? -16.852 -13.044 21.639 1.00 61.56 80 ARG A N 1
ATOM 622 C CA . ARG A 1 80 ? -18.039 -13.692 22.206 1.00 61.56 80 ARG A CA 1
ATOM 623 C C . ARG A 1 80 ? -17.643 -14.976 22.917 1.00 61.56 80 ARG A C 1
ATOM 625 O O . ARG A 1 80 ? -16.647 -15.589 22.470 1.00 61.56 80 ARG A O 1
#

Radius of gyration: 17.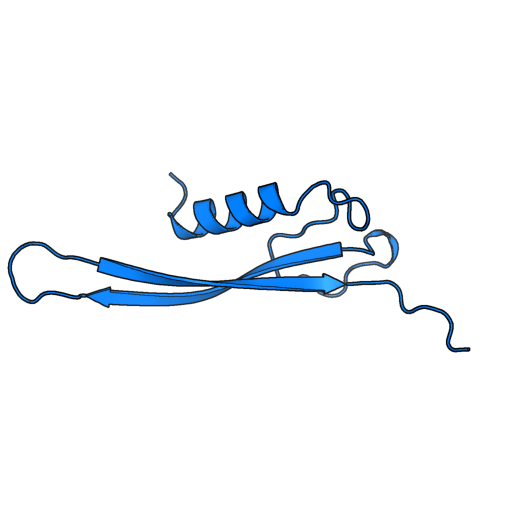28 Å; Cα contacts (8 Å, |Δi|>4): 112; chains: 1; bounding box: 38×27×52 Å